Protein AF-A0A926EQF5-F1 (afdb_monomer_lite)

Organism: NCBI:txid2763678

pLDDT: mean 86.66, std 16.27, ra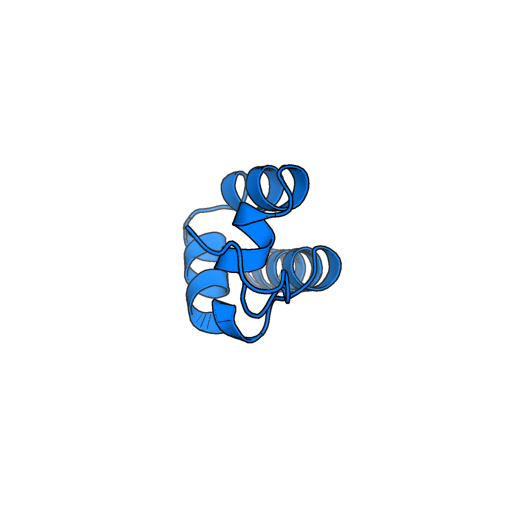nge [40.28, 97.81]

Secondary structure (DSSP, 8-state):
---------SHHHHHHH-HHHHHHHHHS-HHHHHHHHTTGGG--SHHHHHHHHHHHHHHT-

Foldseek 3Di:
DDPPDLQQQWQVSVVVVDVVLVVVLVPAPPVLNVVRVVVRRVDRDSVSSVVSSVVVVVVVD

Radius of gyration: 12.06 Å; chains: 1; bounding box: 25×30×28 Å

Structure (mmCIF, N/CA/C/O backbone):
data_AF-A0A926EQF5-F1
#
_entry.id   AF-A0A926EQF5-F1
#
loop_
_atom_site.group_PDB
_atom_site.id
_atom_site.type_symbol
_atom_site.label_atom_id
_atom_site.label_alt_id
_atom_site.label_comp_id
_atom_site.label_asym_id
_atom_site.label_entity_id
_atom_site.label_seq_id
_atom_site.pdbx_PDB_ins_code
_atom_site.Cartn_x
_atom_site.Cartn_y
_atom_site.Cartn_z
_atom_site.occupancy
_atom_site.B_iso_or_equiv
_atom_site.auth_seq_id
_atom_site.auth_comp_id
_atom_site.auth_asym_id
_atom_site.auth_atom_id
_atom_site.pdbx_PDB_model_num
ATOM 1 N N . MET A 1 1 ? 13.707 -22.762 -16.424 1.00 40.28 1 MET A N 1
ATOM 2 C CA . MET A 1 1 ? 12.757 -21.918 -15.667 1.00 40.28 1 MET A CA 1
ATOM 3 C C . MET A 1 1 ? 13.059 -20.479 -16.042 1.00 40.28 1 MET A C 1
ATOM 5 O O . MET A 1 1 ? 13.920 -19.864 -15.422 1.00 40.28 1 MET A O 1
ATOM 9 N N . ASP A 1 2 ? 12.440 -19.989 -17.114 1.00 44.84 2 ASP A N 1
ATOM 10 C CA . ASP A 1 2 ? 12.664 -18.623 -17.589 1.00 44.84 2 ASP A CA 1
ATOM 11 C C . ASP A 1 2 ? 11.986 -17.641 -16.637 1.00 44.84 2 ASP A C 1
ATOM 13 O O . ASP A 1 2 ? 10.762 -17.566 -16.551 1.00 44.84 2 ASP A O 1
ATOM 17 N N . LYS A 1 3 ? 12.801 -16.884 -15.897 1.00 53.97 3 LYS A N 1
ATOM 18 C CA . LYS A 1 3 ? 12.357 -15.681 -15.190 1.00 53.97 3 LYS A CA 1
ATOM 19 C C . LYS A 1 3 ? 12.190 -14.568 -16.229 1.00 53.97 3 LYS A C 1
ATOM 21 O O . LYS A 1 3 ? 13.020 -13.665 -16.310 1.00 53.97 3 LYS A O 1
ATOM 26 N N . SER A 1 4 ? 11.166 -14.676 -17.077 1.00 50.22 4 SER A N 1
ATOM 27 C CA . SER A 1 4 ? 10.841 -13.645 -18.061 1.00 50.22 4 SER A CA 1
ATOM 28 C C . SER A 1 4 ? 10.519 -12.330 -17.353 1.00 50.22 4 SER A C 1
ATOM 30 O O . SER A 1 4 ? 9.554 -12.233 -16.605 1.00 50.22 4 SER A O 1
ATOM 32 N N . SER A 1 5 ? 11.357 -11.331 -17.628 1.00 49.50 5 SER A N 1
ATOM 33 C CA . SER A 1 5 ? 11.034 -9.904 -17.675 1.00 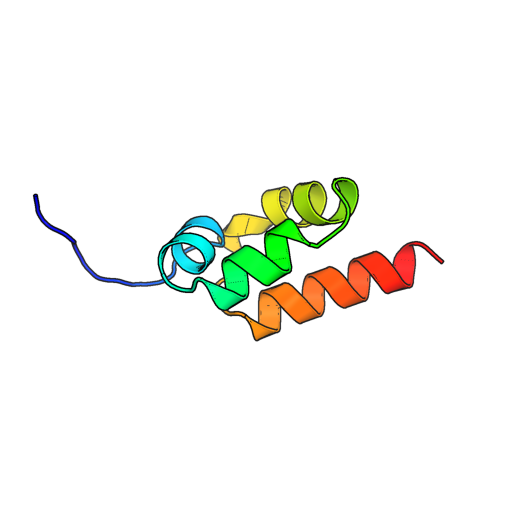49.50 5 SER A CA 1
ATOM 34 C C . SER A 1 5 ? 10.233 -9.364 -16.486 1.00 49.50 5 SER A C 1
ATOM 36 O O . SER A 1 5 ? 9.006 -9.309 -16.522 1.00 49.50 5 SER A O 1
ATOM 38 N N . ARG A 1 6 ? 10.963 -8.891 -15.463 1.00 52.97 6 ARG A N 1
ATOM 39 C CA . ARG A 1 6 ? 10.475 -8.130 -14.295 1.00 52.97 6 ARG A CA 1
ATOM 40 C C . ARG A 1 6 ? 9.830 -6.806 -14.719 1.00 52.97 6 ARG A C 1
ATOM 42 O O . ARG A 1 6 ? 10.387 -5.733 -14.532 1.00 52.97 6 ARG A O 1
ATOM 49 N N . SER A 1 7 ? 8.664 -6.894 -15.336 1.00 50.94 7 SER A N 1
ATOM 50 C CA . SER A 1 7 ? 7.717 -5.799 -15.436 1.00 50.94 7 SER A CA 1
ATOM 51 C C . SER A 1 7 ? 6.724 -6.023 -14.305 1.00 50.94 7 SER A C 1
ATOM 53 O O . SER A 1 7 ? 6.086 -7.072 -14.234 1.00 50.94 7 SER A O 1
ATOM 55 N N . CYS A 1 8 ? 6.696 -5.088 -13.365 1.00 56.06 8 CYS A N 1
ATOM 56 C CA . CYS A 1 8 ? 5.818 -5.105 -12.210 1.00 56.06 8 CYS A CA 1
ATOM 57 C C . CYS A 1 8 ? 4.391 -4.790 -12.686 1.00 56.06 8 CYS A C 1
ATOM 59 O O . CYS A 1 8 ? 4.006 -3.629 -12.742 1.00 56.06 8 CYS A O 1
ATOM 61 N N . LYS A 1 9 ? 3.673 -5.797 -13.193 1.00 77.38 9 LYS A N 1
ATOM 62 C CA . LYS A 1 9 ? 2.402 -5.603 -13.920 1.00 77.38 9 LYS A CA 1
ATOM 63 C C . LYS A 1 9 ? 1.188 -5.457 -13.005 1.00 77.38 9 LYS A C 1
ATOM 65 O O . LYS A 1 9 ? 0.122 -5.072 -13.471 1.00 77.38 9 LYS A O 1
ATOM 70 N N . ASP A 1 10 ? 1.358 -5.776 -11.732 1.00 88.00 10 ASP A N 1
ATOM 71 C CA . ASP A 1 10 ? 0.313 -5.800 -10.722 1.00 88.00 10 ASP A CA 1
ATOM 72 C C . ASP A 1 10 ? 0.938 -5.787 -9.319 1.00 88.00 10 ASP A C 1
ATOM 74 O O . ASP A 1 10 ? 2.154 -5.948 -9.139 1.00 88.00 10 ASP A O 1
ATOM 78 N N . LEU A 1 11 ? 0.077 -5.636 -8.315 1.00 93.38 11 LEU A N 1
ATOM 79 C CA . LEU A 1 11 ? 0.446 -5.690 -6.907 1.00 93.38 11 LEU A CA 1
ATOM 80 C C . LEU A 1 11 ? 1.232 -6.965 -6.579 1.00 93.38 11 LEU A C 1
ATOM 82 O O . LEU A 1 11 ? 2.238 -6.897 -5.885 1.00 93.38 11 LEU A O 1
ATOM 86 N N . GLY A 1 12 ? 0.821 -8.131 -7.083 1.00 93.38 12 GLY A N 1
ATOM 87 C CA . GLY A 1 12 ? 1.494 -9.400 -6.786 1.00 93.38 12 GLY A CA 1
ATOM 88 C C . GLY A 1 12 ? 2.958 -9.402 -7.229 1.00 93.38 12 GLY A C 1
ATOM 89 O O . GLY A 1 12 ? 3.847 -9.829 -6.485 1.00 93.38 12 GLY A O 1
ATOM 90 N N . SER A 1 13 ? 3.220 -8.852 -8.410 1.00 92.50 13 SER A N 1
ATOM 91 C CA . SER A 1 13 ? 4.557 -8.654 -8.961 1.00 92.50 13 SER A CA 1
ATOM 92 C C . SER A 1 13 ? 5.372 -7.672 -8.116 1.00 92.50 13 SER A C 1
ATOM 94 O O . SER A 1 13 ? 6.556 -7.921 -7.881 1.00 92.50 13 SER A O 1
ATOM 96 N N . LEU A 1 14 ? 4.740 -6.609 -7.600 1.00 94.12 14 LEU A N 1
ATOM 97 C CA . LEU A 1 14 ? 5.378 -5.634 -6.705 1.00 94.12 14 LEU A CA 1
ATOM 98 C C . LEU A 1 14 ? 5.806 -6.289 -5.397 1.00 94.12 14 LEU A C 1
ATOM 100 O O . LEU A 1 14 ? 6.971 -6.195 -5.016 1.00 94.12 14 LEU A O 1
ATOM 104 N N . LEU A 1 15 ? 4.884 -6.994 -4.743 1.00 95.31 15 LEU A N 1
ATOM 105 C CA . LEU A 1 15 ? 5.136 -7.655 -3.462 1.00 95.31 15 LEU A CA 1
ATOM 106 C C . LEU A 1 15 ? 6.150 -8.800 -3.595 1.00 95.31 15 LEU A C 1
ATOM 108 O O . LEU A 1 15 ? 6.858 -9.109 -2.643 1.00 95.31 15 LEU A O 1
ATOM 112 N N . SER A 1 16 ? 6.237 -9.432 -4.767 1.00 94.19 16 SER A N 1
ATOM 113 C CA . SER A 1 16 ? 7.222 -10.489 -5.029 1.00 94.19 16 SER A CA 1
ATOM 114 C C . SER A 1 16 ? 8.623 -9.946 -5.323 1.00 94.19 16 SER A C 1
ATOM 116 O O . SER A 1 16 ? 9.604 -10.659 -5.127 1.00 94.19 16 SER A O 1
ATOM 118 N N . ALA A 1 17 ? 8.726 -8.717 -5.836 1.00 93.06 17 ALA A N 1
ATOM 119 C CA . ALA A 1 17 ? 9.994 -8.101 -6.227 1.00 93.06 17 ALA A CA 1
ATOM 120 C C . ALA A 1 17 ? 10.558 -7.123 -5.184 1.00 93.06 17 ALA A C 1
ATOM 122 O O . ALA A 1 17 ? 11.731 -6.762 -5.279 1.00 93.06 17 ALA A O 1
ATOM 123 N N . ASN A 1 18 ? 9.742 -6.670 -4.228 1.00 94.44 18 ASN A N 1
ATOM 124 C CA . ASN A 1 18 ? 10.110 -5.658 -3.244 1.00 94.44 18 ASN A CA 1
ATOM 125 C C . ASN A 1 18 ? 9.632 -6.055 -1.839 1.00 94.44 18 ASN A C 1
ATOM 127 O O . ASN A 1 18 ? 8.453 -5.912 -1.505 1.00 94.44 18 ASN A O 1
ATOM 131 N N . ASP A 1 19 ? 10.573 -6.499 -1.003 1.00 94.75 19 ASP A N 1
ATOM 132 C CA . ASP A 1 19 ? 10.287 -6.929 0.369 1.00 94.75 19 ASP A CA 1
ATOM 133 C C . ASP A 1 19 ? 9.734 -5.788 1.232 1.00 94.75 19 ASP A C 1
ATOM 135 O O . ASP A 1 19 ? 8.792 -6.000 1.986 1.00 94.75 19 ASP A O 1
ATOM 139 N N . THR A 1 20 ? 10.207 -4.551 1.054 1.00 94.69 20 THR A N 1
ATOM 140 C CA . THR A 1 20 ? 9.667 -3.385 1.775 1.00 94.69 20 THR A CA 1
ATOM 141 C C . THR A 1 20 ? 8.209 -3.104 1.400 1.00 94.69 20 THR A C 1
ATOM 143 O O . THR A 1 20 ? 7.404 -2.737 2.256 1.00 94.69 20 THR A O 1
ATOM 146 N N . ALA A 1 21 ? 7.836 -3.287 0.129 1.00 95.94 21 ALA A N 1
ATOM 147 C CA . ALA A 1 21 ? 6.445 -3.161 -0.308 1.00 95.94 21 ALA A CA 1
ATOM 148 C C . ALA A 1 21 ? 5.570 -4.258 0.309 1.00 95.94 21 ALA A C 1
ATOM 150 O O . ALA A 1 21 ? 4.446 -3.992 0.734 1.00 95.94 21 ALA A O 1
ATOM 151 N N . LYS A 1 22 ? 6.108 -5.480 0.385 1.00 97.25 22 LYS A N 1
ATOM 152 C CA . LYS A 1 22 ? 5.452 -6.631 1.001 1.00 97.25 22 LYS A CA 1
ATOM 153 C C . LYS A 1 22 ? 5.236 -6.442 2.495 1.00 97.25 22 LYS A C 1
ATOM 155 O O . LYS A 1 22 ? 4.117 -6.625 2.957 1.00 97.25 22 LYS A O 1
ATOM 160 N N . GLU A 1 23 ? 6.268 -6.049 3.230 1.00 97.81 23 GLU A N 1
ATOM 161 C CA . GLU A 1 23 ? 6.183 -5.756 4.662 1.00 97.81 23 GLU A CA 1
ATOM 162 C C . GLU A 1 23 ? 5.159 -4.655 4.941 1.00 97.81 23 GLU A C 1
ATOM 164 O O . GLU A 1 23 ? 4.295 -4.825 5.800 1.00 97.81 23 GLU A O 1
ATOM 169 N N . TYR A 1 24 ? 5.191 -3.568 4.161 1.00 97.44 24 TYR A N 1
ATOM 170 C CA . TYR A 1 24 ? 4.201 -2.501 4.273 1.00 97.44 24 TYR A CA 1
ATOM 171 C C . TYR A 1 24 ? 2.780 -3.020 4.036 1.00 97.44 24 TYR A C 1
ATOM 173 O O . TYR A 1 24 ? 1.926 -2.831 4.897 1.00 97.44 24 TYR A O 1
ATOM 181 N N . PHE A 1 25 ? 2.533 -3.718 2.923 1.00 97.56 25 PHE A N 1
ATOM 182 C CA . PHE A 1 25 ? 1.218 -4.280 2.608 1.00 97.56 25 PHE A CA 1
ATOM 183 C C . PHE A 1 25 ? 0.699 -5.196 3.724 1.00 97.56 25 PHE A C 1
ATOM 185 O O . PHE A 1 25 ? -0.441 -5.046 4.148 1.00 97.56 25 PHE A O 1
ATOM 192 N N . MET A 1 26 ? 1.547 -6.090 4.242 1.00 97.62 26 MET A N 1
ATOM 193 C CA . MET A 1 26 ? 1.182 -7.040 5.302 1.00 97.62 26 MET A CA 1
ATOM 194 C C . MET A 1 26 ? 0.943 -6.369 6.662 1.00 97.62 26 MET A C 1
ATOM 196 O O . MET A 1 26 ? 0.315 -6.967 7.530 1.00 97.62 26 MET A O 1
ATOM 200 N N . S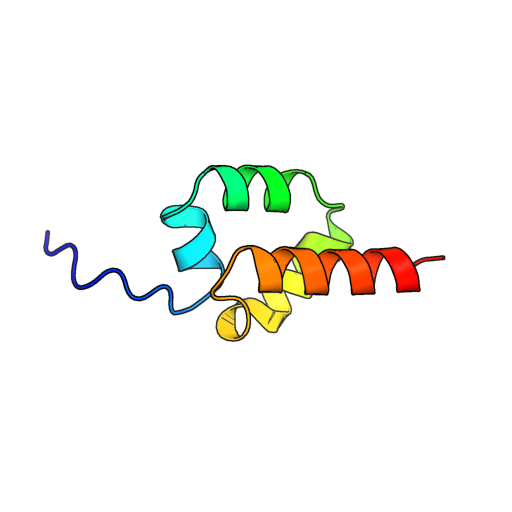ER A 1 27 ? 1.430 -5.140 6.859 1.00 97.38 27 SER A N 1
ATOM 201 C CA . SER A 1 27 ? 1.168 -4.347 8.068 1.00 97.38 27 SER A CA 1
ATOM 202 C C . SER A 1 27 ? -0.151 -3.567 8.031 1.00 97.38 27 SER A C 1
ATOM 204 O O . SER A 1 27 ? -0.574 -3.039 9.059 1.00 97.38 27 SER A O 1
ATOM 206 N N . LEU A 1 28 ? -0.802 -3.468 6.864 1.00 96.94 28 LEU A N 1
ATOM 207 C CA . LEU A 1 28 ? -2.081 -2.771 6.726 1.00 96.94 28 LEU A CA 1
ATOM 208 C C . LEU A 1 28 ? -3.215 -3.600 7.352 1.00 96.94 28 LEU A C 1
ATOM 210 O O . LEU A 1 28 ? -3.134 -4.828 7.345 1.00 96.94 28 LEU A O 1
ATOM 214 N N . PRO A 1 29 ? -4.304 -2.973 7.835 1.00 97.06 29 PRO A N 1
ATOM 215 C CA . PRO A 1 29 ? -5.489 -3.709 8.268 1.00 97.06 29 PRO A CA 1
ATOM 216 C C . PRO A 1 29 ? -6.045 -4.614 7.161 1.00 97.06 29 PRO A C 1
ATOM 218 O O . PRO A 1 29 ? -6.021 -4.242 5.986 1.00 97.06 29 PRO A O 1
ATOM 221 N N . ASP A 1 30 ? -6.623 -5.756 7.535 1.00 95.88 30 ASP A N 1
ATOM 222 C CA . ASP A 1 30 ? -7.149 -6.750 6.585 1.00 95.88 30 ASP A CA 1
ATOM 223 C C . ASP A 1 30 ? -8.131 -6.148 5.570 1.00 95.88 30 ASP A C 1
ATOM 225 O O . ASP A 1 30 ? -8.095 -6.484 4.384 1.00 95.88 30 ASP A O 1
ATOM 229 N N . TYR A 1 31 ? -8.982 -5.210 6.003 1.00 94.44 31 TYR A N 1
ATOM 230 C CA . TYR A 1 31 ? -9.926 -4.543 5.105 1.00 94.44 31 TYR A CA 1
ATOM 231 C C . TYR A 1 31 ? -9.208 -3.689 4.049 1.00 94.44 31 TYR A C 1
ATOM 233 O O . TYR A 1 31 ? -9.598 -3.692 2.884 1.00 94.44 31 TYR A O 1
ATOM 241 N N . VAL A 1 32 ? -8.122 -3.005 4.421 1.00 96.00 32 VAL A N 1
ATOM 242 C CA . VAL A 1 32 ? -7.306 -2.208 3.496 1.00 96.00 32 VAL A CA 1
ATOM 243 C C . VAL A 1 32 ? -6.592 -3.132 2.514 1.00 96.00 32 VAL A C 1
ATOM 245 O O . VAL A 1 32 ? -6.630 -2.885 1.309 1.00 96.00 32 VAL A O 1
ATOM 248 N N . GLN A 1 33 ? -6.001 -4.226 3.004 1.00 96.44 33 GLN A N 1
ATOM 249 C CA . GLN A 1 33 ? -5.365 -5.236 2.155 1.00 96.44 33 GLN A CA 1
ATOM 250 C C . GLN A 1 33 ? -6.351 -5.799 1.124 1.00 96.44 33 GLN A C 1
ATOM 252 O O . GLN A 1 33 ? -6.039 -5.828 -0.068 1.00 96.44 33 GLN A O 1
ATOM 257 N N . GLY A 1 34 ? -7.559 -6.179 1.555 1.00 95.69 34 GLY A N 1
ATOM 258 C CA . GLY A 1 34 ? -8.609 -6.690 0.673 1.00 95.69 34 GLY A CA 1
ATOM 259 C C . GLY A 1 34 ? -9.059 -5.672 -0.381 1.00 95.69 34 GLY A C 1
ATOM 260 O O . GLY A 1 34 ? -9.182 -6.011 -1.558 1.00 95.69 34 GLY A O 1
ATOM 261 N N . M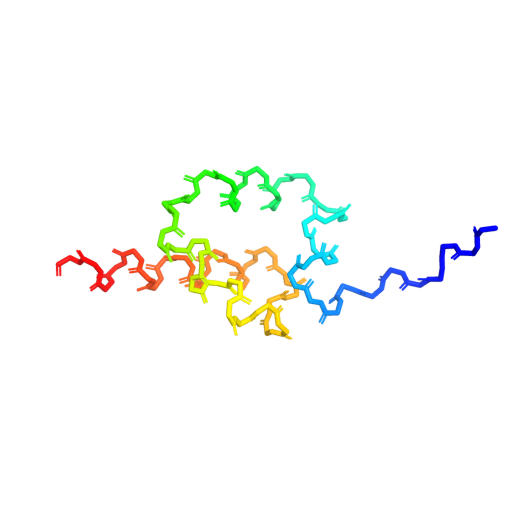ET A 1 35 ? -9.237 -4.403 -0.001 1.00 94.69 35 MET A N 1
ATOM 262 C CA . MET A 1 35 ? -9.618 -3.335 -0.937 1.00 94.69 3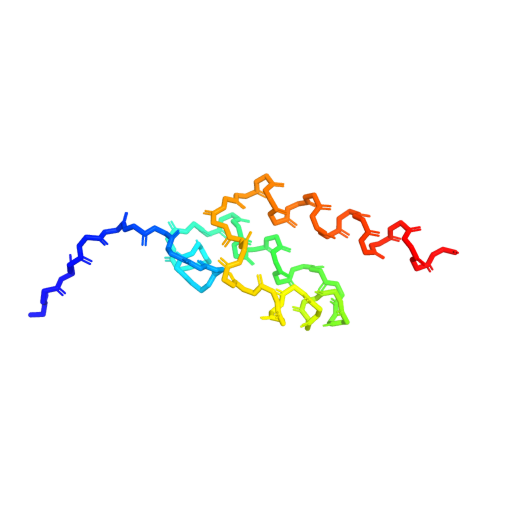5 MET A CA 1
ATOM 263 C C . MET A 1 35 ? -8.516 -3.022 -1.958 1.00 94.69 35 MET A C 1
ATOM 265 O O . MET A 1 35 ? -8.808 -2.751 -3.124 1.00 94.69 35 MET A O 1
ATOM 269 N N . ILE A 1 36 ? -7.246 -3.091 -1.553 1.00 94.56 36 ILE A N 1
ATOM 270 C CA . ILE A 1 36 ? -6.102 -2.918 -2.458 1.00 94.56 36 ILE A CA 1
ATOM 271 C C . ILE A 1 36 ? -5.973 -4.120 -3.403 1.00 94.56 36 ILE A C 1
ATOM 273 O O . ILE A 1 36 ? -5.719 -3.930 -4.591 1.00 94.56 36 ILE A O 1
ATOM 277 N N . GLN A 1 37 ? -6.214 -5.345 -2.923 1.00 93.88 37 GLN A N 1
ATOM 278 C CA . GLN A 1 37 ? -6.226 -6.551 -3.761 1.00 93.88 37 GLN A CA 1
ATOM 279 C C . GLN A 1 37 ? -7.286 -6.490 -4.864 1.00 93.88 37 GLN A C 1
ATOM 281 O O . GLN A 1 37 ? -7.003 -6.888 -5.988 1.00 93.88 37 GLN A O 1
ATOM 286 N N . GLN A 1 38 ? -8.467 -5.921 -4.597 1.00 92.38 38 GLN A N 1
ATOM 287 C CA . GLN A 1 38 ? -9.490 -5.698 -5.632 1.00 92.38 38 GLN A CA 1
ATOM 288 C C . GLN A 1 38 ? -9.030 -4.755 -6.757 1.00 92.38 38 GLN A C 1
ATOM 290 O O . GLN A 1 38 ? -9.647 -4.710 -7.819 1.00 92.38 38 GLN A O 1
ATOM 295 N N . ARG A 1 39 ? -7.964 -3.980 -6.532 1.00 89.31 39 ARG A N 1
ATOM 296 C CA . ARG A 1 39 ? -7.372 -3.044 -7.496 1.00 89.31 39 ARG A CA 1
ATOM 297 C C . ARG A 1 39 ? -5.921 -3.399 -7.819 1.00 89.31 39 ARG A C 1
ATOM 299 O O . ARG A 1 39 ? -5.162 -2.512 -8.210 1.00 89.31 39 ARG A O 1
ATOM 306 N N . SER A 1 40 ? -5.539 -4.670 -7.670 1.00 89.31 40 SER A N 1
ATOM 307 C CA . SER A 1 40 ? -4.164 -5.156 -7.856 1.00 89.31 40 SER A CA 1
ATOM 308 C C . SER A 1 40 ? -3.538 -4.711 -9.174 1.00 89.31 40 SER A C 1
ATOM 310 O O . SER A 1 40 ? -2.361 -4.357 -9.208 1.00 89.31 40 SER A O 1
ATOM 312 N N . ASP A 1 41 ? -4.335 -4.667 -10.238 1.00 90.44 41 ASP A N 1
ATOM 313 C CA . ASP A 1 41 ? -3.890 -4.338 -11.593 1.00 90.44 41 ASP A CA 1
ATOM 314 C C . ASP A 1 41 ? -3.487 -2.864 -11.752 1.00 90.44 41 ASP A C 1
ATOM 316 O O . ASP A 1 41 ? -2.838 -2.510 -12.731 1.00 90.44 41 ASP A O 1
ATOM 320 N N . ASN A 1 42 ? -3.842 -2.004 -10.790 1.00 91.12 42 ASN A N 1
ATOM 321 C CA . ASN A 1 42 ? -3.542 -0.568 -10.787 1.00 91.12 42 ASN A CA 1
ATOM 322 C C . ASN A 1 42 ? -2.428 -0.181 -9.798 1.00 91.12 42 ASN A C 1
ATOM 324 O O . ASN A 1 42 ? -2.186 1.011 -9.590 1.00 91.12 42 ASN A O 1
ATOM 328 N N . VAL A 1 43 ? -1.780 -1.157 -9.152 1.00 92.38 43 VAL A N 1
ATOM 329 C CA . VAL A 1 43 ? -0.723 -0.918 -8.159 1.00 92.38 43 VAL A CA 1
ATOM 330 C C . VAL A 1 43 ? 0.581 -1.535 -8.643 1.00 92.38 43 VAL A C 1
ATOM 332 O O . VAL A 1 43 ? 0.803 -2.733 -8.506 1.00 92.38 43 VAL A O 1
ATOM 335 N N . HIS A 1 44 ? 1.453 -0.711 -9.218 1.00 93.00 44 HIS A N 1
ATOM 336 C CA . HIS A 1 44 ? 2.724 -1.146 -9.810 1.00 93.00 44 HIS A CA 1
ATOM 337 C C . HIS A 1 44 ? 3.938 -0.644 -9.029 1.00 93.00 44 HIS A C 1
ATOM 339 O O . HIS A 1 44 ? 5.025 -1.207 -9.165 1.00 93.00 44 HIS A O 1
ATOM 345 N N . THR A 1 45 ? 3.768 0.394 -8.202 1.00 93.62 45 THR A N 1
ATOM 346 C CA . THR A 1 45 ? 4.845 0.993 -7.398 1.00 93.62 45 THR A CA 1
ATOM 347 C C . THR A 1 45 ? 4.489 1.106 -5.916 1.00 93.62 45 THR A C 1
ATOM 349 O O . THR A 1 45 ? 3.325 1.025 -5.514 1.00 93.62 45 THR A O 1
ATOM 352 N N . VAL A 1 46 ? 5.515 1.316 -5.085 1.00 94.38 46 VAL A N 1
ATOM 353 C CA . VAL A 1 46 ? 5.362 1.488 -3.631 1.00 94.38 46 VAL A CA 1
ATOM 354 C C . VAL A 1 46 ? 4.585 2.763 -3.304 1.00 94.38 46 VAL A C 1
ATOM 356 O O . VAL A 1 46 ? 3.779 2.775 -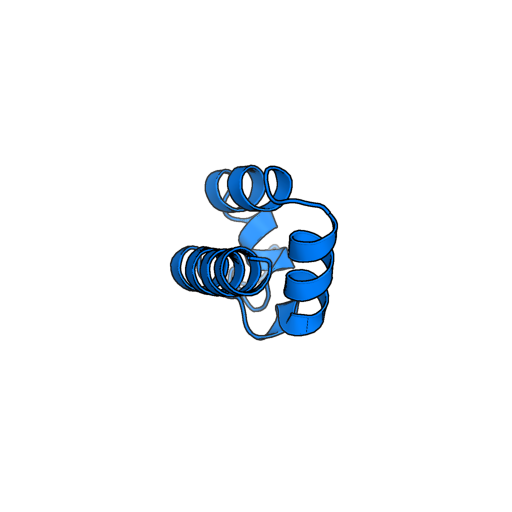2.380 1.00 94.38 46 VAL A O 1
ATOM 359 N N . GLU A 1 47 ? 4.792 3.829 -4.071 1.00 94.69 47 GLU A N 1
ATOM 360 C CA . GLU A 1 47 ? 4.100 5.109 -3.923 1.00 94.69 47 GLU A CA 1
ATOM 361 C C . GLU A 1 47 ? 2.604 4.964 -4.199 1.00 94.69 47 GLU A C 1
ATOM 363 O O . GLU A 1 47 ? 1.792 5.481 -3.436 1.00 94.69 47 GLU A O 1
ATOM 368 N N . GLN A 1 48 ? 2.226 4.213 -5.240 1.00 94.44 48 GLN A N 1
ATOM 369 C CA . GLN A 1 48 ? 0.819 3.919 -5.520 1.00 94.44 48 GLN A CA 1
ATOM 370 C C . GLN A 1 48 ? 0.195 3.097 -4.392 1.00 94.44 48 GLN A C 1
ATOM 372 O O . GLN A 1 48 ? -0.890 3.432 -3.921 1.00 94.44 48 GLN A O 1
ATOM 377 N N . LEU A 1 49 ? 0.895 2.057 -3.925 1.00 96.12 49 LEU A N 1
ATOM 378 C CA . LEU A 1 49 ? 0.454 1.241 -2.795 1.00 96.12 49 LEU A CA 1
ATOM 379 C C . LEU A 1 49 ? 0.200 2.099 -1.544 1.00 96.12 49 LEU A C 1
ATOM 381 O O . LEU A 1 49 ? -0.868 1.997 -0.940 1.00 96.12 49 LEU A O 1
ATOM 385 N N . ARG A 1 50 ? 1.149 2.973 -1.186 1.00 95.94 50 ARG A N 1
ATOM 386 C CA . ARG A 1 50 ? 1.016 3.896 -0.048 1.00 95.94 50 ARG A CA 1
ATOM 387 C C . ARG A 1 50 ? -0.136 4.872 -0.236 1.00 95.94 50 ARG A C 1
ATOM 389 O O . ARG A 1 50 ? -0.967 4.980 0.653 1.00 95.94 50 ARG A O 1
ATOM 396 N N . GLY A 1 51 ? -0.247 5.507 -1.402 1.00 95.25 51 GLY A N 1
ATOM 397 C CA . GLY A 1 51 ? -1.323 6.460 -1.672 1.00 95.25 51 GLY A CA 1
ATOM 398 C C . GLY A 1 51 ? -2.714 5.825 -1.587 1.00 95.25 51 GLY A C 1
ATOM 399 O O . GLY A 1 51 ? -3.639 6.424 -1.041 1.00 95.25 51 GLY A O 1
ATOM 400 N N . TYR A 1 52 ? -2.885 4.591 -2.074 1.00 94.12 52 TYR A N 1
ATOM 401 C CA . TYR A 1 52 ? -4.150 3.868 -1.908 1.00 94.12 52 TYR A CA 1
ATOM 402 C C . TYR A 1 52 ? -4.432 3.532 -0.445 1.00 94.12 52 TYR A C 1
ATOM 404 O O . TYR A 1 52 ? -5.551 3.754 0.015 1.00 94.12 52 TYR A O 1
ATOM 412 N N . ALA A 1 53 ? -3.436 3.029 0.282 1.00 95.62 53 ALA A N 1
ATOM 413 C CA . ALA A 1 53 ? -3.580 2.707 1.694 1.00 95.62 53 ALA A CA 1
ATOM 414 C C . ALA A 1 53 ? -3.933 3.947 2.532 1.00 95.62 53 ALA A C 1
ATOM 416 O O . ALA A 1 53 ? -4.874 3.901 3.315 1.00 95.62 53 ALA A O 1
ATOM 417 N N . GLU A 1 54 ? -3.246 5.071 2.321 1.00 95.12 54 GLU A N 1
ATOM 418 C CA . GLU A 1 54 ? -3.509 6.339 3.009 1.00 95.12 54 GLU A CA 1
ATOM 419 C C . GLU A 1 54 ? -4.926 6.856 2.737 1.00 95.12 54 GLU A C 1
ATOM 421 O O . GLU A 1 54 ? -5.621 7.244 3.673 1.00 95.12 54 GLU A O 1
ATOM 426 N N . ASN A 1 55 ? -5.395 6.796 1.486 1.00 93.81 55 ASN A N 1
ATOM 427 C CA . ASN A 1 55 ? -6.762 7.194 1.137 1.00 93.81 55 ASN A CA 1
ATOM 428 C C . ASN A 1 55 ? -7.824 6.314 1.815 1.00 93.81 55 ASN A C 1
ATOM 430 O O . ASN A 1 55 ? -8.853 6.823 2.256 1.00 93.81 55 ASN A O 1
ATOM 434 N N . LEU A 1 56 ? -7.585 5.002 1.902 1.00 93.62 56 LEU A N 1
ATOM 435 C CA . LEU A 1 56 ? -8.500 4.067 2.562 1.00 93.62 56 LEU A CA 1
ATOM 436 C C . LEU A 1 56 ? -8.527 4.286 4.079 1.00 93.62 56 LEU A C 1
ATOM 438 O O . LEU A 1 56 ? -9.604 4.341 4.661 1.00 93.62 56 LEU A O 1
ATOM 442 N N . LEU A 1 57 ? -7.361 4.484 4.699 1.00 92.62 57 LEU A N 1
ATOM 443 C CA . LEU A 1 57 ? -7.237 4.766 6.132 1.00 92.62 57 LEU A CA 1
ATOM 444 C C . LEU A 1 57 ? -7.822 6.134 6.513 1.00 92.62 57 LEU A C 1
ATOM 446 O O . LEU A 1 57 ? -8.359 6.295 7.604 1.00 92.62 57 LEU A O 1
ATOM 450 N N . ALA A 1 58 ? -7.727 7.129 5.627 1.00 89.62 58 ALA A N 1
ATOM 451 C CA . ALA A 1 58 ? -8.305 8.451 5.853 1.00 89.62 58 ALA A CA 1
ATOM 452 C C . ALA A 1 58 ? -9.838 8.458 5.728 1.00 89.62 58 ALA A C 1
ATOM 454 O O . ALA A 1 58 ? -10.493 9.259 6.391 1.00 89.62 58 ALA A O 1
ATOM 455 N N . GLY A 1 59 ? -10.400 7.586 4.882 1.00 73.88 59 GLY A N 1
ATOM 456 C CA . GLY A 1 59 ? -11.847 7.427 4.701 1.00 73.88 59 GLY A CA 1
ATOM 457 C C . GLY A 1 59 ? -12.539 6.566 5.765 1.00 73.88 59 GLY A C 1
ATOM 458 O O . GLY A 1 59 ? -13.762 6.579 5.830 1.00 73.88 59 GLY A O 1
ATOM 459 N N . ASP A 1 60 ? -11.775 5.846 6.591 1.00 62.62 60 ASP A N 1
ATOM 460 C CA . ASP A 1 60 ? -12.251 5.028 7.722 1.00 62.62 60 ASP A CA 1
ATOM 461 C C . ASP A 1 60 ? -12.442 5.844 9.022 1.00 62.62 60 ASP A C 1
ATOM 463 O O . ASP A 1 60 ? -12.639 5.282 10.098 1.00 62.62 60 ASP A O 1
ATOM 467 N N . LYS A 1 61 ? -12.342 7.179 8.943 1.00 52.56 61 LYS A N 1
ATOM 468 C CA . LYS A 1 61 ? -12.416 8.096 10.089 1.00 52.56 61 LYS A CA 1
ATOM 469 C C . LYS A 1 61 ? -13.804 8.688 10.319 1.00 52.56 61 LYS A C 1
ATOM 471 O O . LYS A 1 61 ? -14.463 9.065 9.327 1.00 52.56 61 LYS A O 1
#

Sequence (61 aa):
MDKSSRSCKDLGSLLSANDTAKEYFMSLPDYVQGMIQQRSDNVHTVEQLRGYAENLLAGDK